Protein AF-A0A497XD64-F1 (afdb_monomer_lite)

Sequence (142 aa):
MERKAGMLIHRQGELSPEAKAAFAEMDRERAEAQRQLPAIRAAGLEALKHLLPIAQGSSGQCRHVAAFLLGLYNGNRFKFDLTEFRCLDRKIFNDCMAVLAMDYQPEQEVQGYFEDGGRVWEQLAKDWNITDYSRPPSNGKK

Foldseek 3Di:
DDDPPPPDPDPDPDDDPVRVVVVVVVVVVVVVCVVCLVVLQVLLLVLLVVLLVLCVDDDPQVLLSLLLLLCQQPVQFRPHDPVSLVVDDPVNSVSSVSNVSDSVPDPDRSLVSDDVSVVSSVVSCVVSVGGGNVDDPPPDDD

pLDDT: mean 89.5, std 17.23, range [35.12, 98.88]

Secondary structure (DSSP, 8-state):
-----------S----HHHHHHHHHHHHHHHHHHHHHHHHHHHHHHHHHHHHHHHTSSSHHHHHHHHHHHHHHHTTTS---GGGGGGS-HHHHHHHHHHHHHHTS-SS-GGGGSTTHHHHHHHHHHHTT---TTSPPP----

InterPro domains:
  IPR056090 Domain of unknown function DUF7673 [PF24720] (46-129)

Structure (mmCIF, N/CA/C/O backbone):
data_AF-A0A497XD64-F1
#
_entry.id   AF-A0A497XD64-F1
#
loop_
_atom_site.group_PDB
_atom_site.id
_atom_site.type_symbol
_atom_site.label_atom_id
_atom_site.label_alt_id
_atom_site.label_comp_id
_atom_site.label_asym_id
_atom_site.label_entity_id
_atom_site.label_seq_id
_atom_site.pdbx_PDB_ins_code
_atom_site.Cartn_x
_atom_site.Cartn_y
_atom_site.Cartn_z
_atom_site.occupancy
_atom_site.B_iso_or_equiv
_atom_site.auth_seq_id
_atom_site.auth_comp_id
_atom_site.auth_asym_id
_atom_site.auth_atom_id
_atom_site.pdbx_PDB_model_num
ATOM 1 N N . MET A 1 1 ? 33.288 35.732 -42.431 1.00 37.22 1 MET A N 1
ATOM 2 C CA . MET A 1 1 ? 32.071 36.173 -41.719 1.00 37.22 1 MET A CA 1
ATOM 3 C C . MET A 1 1 ? 31.047 35.060 -41.876 1.00 37.22 1 MET A C 1
ATOM 5 O O . MET A 1 1 ? 30.583 34.815 -42.982 1.00 37.22 1 MET A O 1
ATOM 9 N N . GLU A 1 2 ? 30.858 34.277 -40.818 1.00 39.28 2 GLU A N 1
ATOM 10 C CA . GLU A 1 2 ? 30.079 33.039 -40.813 1.00 39.28 2 GLU A CA 1
ATOM 11 C C . GLU A 1 2 ? 28.578 33.297 -40.953 1.00 39.28 2 GLU A C 1
ATOM 13 O O . GLU A 1 2 ? 27.995 34.080 -40.207 1.00 39.28 2 GLU A O 1
ATOM 18 N N . ARG A 1 3 ? 27.938 32.560 -41.862 1.00 41.22 3 ARG A N 1
ATOM 19 C CA . ARG A 1 3 ? 26.526 32.183 -41.756 1.00 41.22 3 ARG A CA 1
ATOM 20 C C . ARG A 1 3 ? 26.386 30.739 -42.232 1.00 41.22 3 ARG A C 1
ATOM 22 O O . ARG A 1 3 ? 26.194 30.495 -43.416 1.00 41.22 3 ARG A O 1
ATOM 29 N N . LYS A 1 4 ? 26.481 29.776 -41.311 1.00 39.47 4 LYS A N 1
ATOM 30 C CA . LYS A 1 4 ? 25.923 28.428 -41.503 1.00 39.47 4 LYS A CA 1
ATOM 31 C C . LYS A 1 4 ? 24.619 28.324 -40.714 1.00 39.47 4 LYS A C 1
ATOM 33 O O . LYS A 1 4 ? 24.545 27.695 -39.669 1.00 39.47 4 LYS A O 1
ATOM 38 N N . ALA A 1 5 ? 23.587 28.972 -41.248 1.00 46.41 5 ALA A N 1
ATOM 39 C CA . ALA A 1 5 ? 22.211 28.559 -41.022 1.00 46.41 5 ALA A CA 1
ATOM 40 C C . ALA A 1 5 ? 21.942 27.430 -42.020 1.00 46.41 5 ALA A C 1
ATOM 42 O O . ALA A 1 5 ? 21.831 27.654 -43.221 1.00 46.41 5 ALA A O 1
ATOM 43 N N . GLY A 1 6 ? 21.957 26.202 -41.525 1.00 35.12 6 GLY A N 1
ATOM 44 C CA . GLY A 1 6 ? 21.812 25.013 -42.347 1.00 35.12 6 GLY A CA 1
ATOM 45 C C . GLY A 1 6 ? 21.641 23.806 -41.454 1.00 35.12 6 GLY A C 1
ATOM 46 O O . GLY A 1 6 ? 22.448 22.886 -41.503 1.00 35.12 6 GLY A O 1
ATOM 47 N N . MET A 1 7 ? 20.615 23.852 -40.600 1.00 39.38 7 MET A N 1
ATOM 48 C CA . MET A 1 7 ? 20.026 22.659 -40.006 1.00 39.38 7 MET A CA 1
ATOM 49 C C . MET A 1 7 ? 19.499 21.841 -41.186 1.00 39.38 7 MET A C 1
ATOM 51 O O . MET A 1 7 ? 18.396 22.067 -41.682 1.00 39.38 7 MET A O 1
ATOM 55 N N . LEU A 1 8 ? 20.383 21.008 -41.744 1.00 43.53 8 LEU A N 1
ATOM 56 C CA . LEU A 1 8 ? 20.062 20.105 -42.830 1.00 43.53 8 LEU A CA 1
ATOM 57 C C . LEU A 1 8 ? 18.986 19.168 -42.299 1.00 43.53 8 LEU A C 1
ATOM 59 O O . LEU A 1 8 ? 19.235 18.285 -41.483 1.00 43.53 8 LEU A O 1
ATOM 63 N N . ILE A 1 9 ? 17.778 19.409 -42.784 1.00 44.78 9 ILE A N 1
ATOM 64 C CA . ILE A 1 9 ? 16.702 18.440 -42.857 1.00 44.78 9 ILE A CA 1
ATOM 65 C C . ILE A 1 9 ? 17.301 17.187 -43.510 1.00 44.78 9 ILE A C 1
ATOM 67 O O . ILE A 1 9 ? 17.528 17.157 -44.722 1.00 44.78 9 ILE A O 1
ATOM 71 N N . HIS A 1 10 ? 17.600 16.159 -42.714 1.00 48.50 10 HIS A N 1
ATOM 72 C CA . HIS A 1 10 ? 17.900 14.841 -43.255 1.00 48.50 10 HIS A CA 1
ATOM 73 C C . HIS A 1 10 ? 16.598 14.246 -43.795 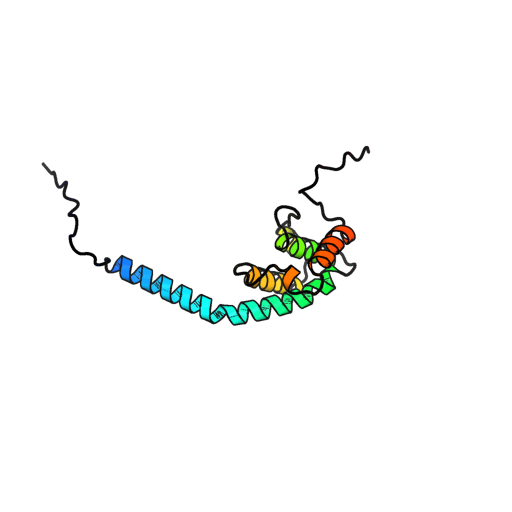1.00 48.50 10 HIS A C 1
ATOM 75 O O . HIS A 1 10 ? 15.698 13.863 -43.052 1.00 48.50 10 HIS A O 1
ATOM 81 N N . ARG A 1 11 ? 16.492 14.183 -45.123 1.00 55.50 11 ARG A N 1
ATOM 82 C CA . ARG A 1 11 ? 15.502 13.362 -45.818 1.00 55.50 11 ARG A CA 1
ATOM 83 C C . ARG A 1 11 ? 15.959 11.902 -45.731 1.00 55.50 11 ARG A C 1
ATOM 85 O O . ARG A 1 11 ? 16.816 11.516 -46.515 1.00 55.50 11 ARG A O 1
ATOM 92 N N . GLN A 1 12 ? 15.381 11.134 -44.811 1.00 45.06 12 GLN A N 1
ATOM 93 C CA . GLN A 1 12 ? 15.011 9.708 -44.912 1.00 45.06 12 GLN A CA 1
ATOM 94 C C . GLN A 1 12 ? 14.482 9.282 -43.535 1.00 45.06 12 GLN A C 1
ATOM 96 O O . GLN A 1 12 ? 15.054 9.666 -42.524 1.00 45.06 12 GLN A O 1
ATOM 101 N N . GLY A 1 13 ? 13.357 8.567 -43.482 1.00 60.97 13 GLY A N 1
ATOM 102 C CA . GLY A 1 13 ? 12.615 8.227 -42.258 1.00 60.97 13 GLY A CA 1
ATOM 103 C C . GLY A 1 13 ? 13.306 7.231 -41.319 1.00 60.97 13 GLY A C 1
ATOM 104 O O . GLY A 1 13 ? 12.640 6.359 -40.770 1.00 60.97 13 GLY A O 1
ATOM 105 N N . GLU A 1 14 ? 14.622 7.334 -41.143 1.00 71.31 14 GLU A N 1
ATOM 106 C CA . GLU A 1 14 ? 15.417 6.463 -40.289 1.00 71.31 14 GLU A CA 1
ATOM 107 C C . GLU A 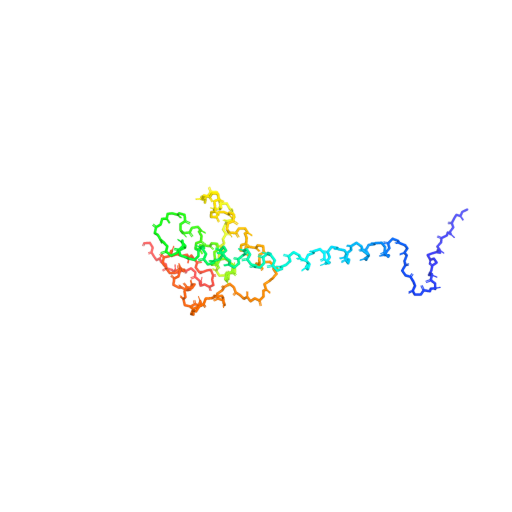1 14 ? 15.906 7.199 -39.040 1.00 71.31 14 GLU A C 1
ATOM 109 O O . GLU A 1 14 ? 16.501 8.273 -39.099 1.00 71.31 14 GLU A O 1
ATOM 114 N N . LEU A 1 15 ? 15.657 6.581 -37.888 1.00 80.69 15 LEU A N 1
ATOM 115 C CA . LEU A 1 15 ? 16.114 7.048 -36.583 1.00 80.69 15 LEU A CA 1
ATOM 116 C C . LEU A 1 15 ? 17.652 7.106 -36.516 1.00 80.69 15 LEU A C 1
ATOM 118 O O . LEU A 1 15 ? 18.335 6.220 -37.044 1.00 80.69 15 LEU A O 1
ATOM 122 N N . SER A 1 16 ? 18.194 8.110 -35.816 1.00 91.50 16 SER A N 1
ATOM 123 C CA . SER A 1 16 ? 19.633 8.195 -35.531 1.00 91.50 16 SER A CA 1
ATOM 124 C C . SER A 1 16 ? 20.110 6.978 -34.716 1.00 91.50 16 SER A C 1
ATOM 126 O O . SER A 1 16 ? 19.299 6.338 -34.040 1.00 91.50 16 SER A O 1
ATOM 128 N N . PRO A 1 17 ? 21.413 6.638 -34.732 1.00 92.06 17 PRO A N 1
ATOM 129 C CA . PRO A 1 17 ? 21.950 5.559 -33.898 1.00 92.06 17 PRO A CA 1
ATOM 130 C C . PRO A 1 17 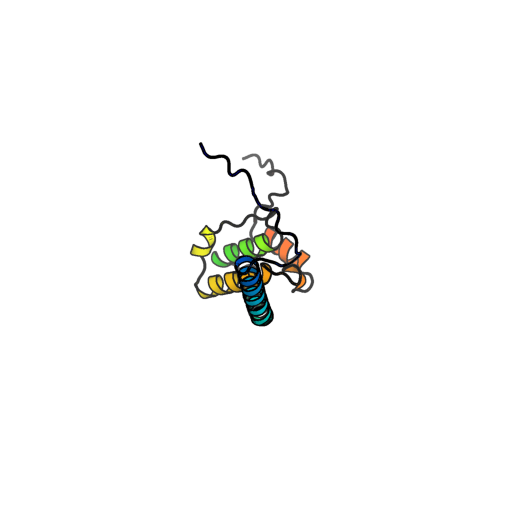? 21.646 5.737 -32.403 1.00 92.06 17 PRO A C 1
ATOM 132 O O . PRO A 1 17 ? 21.304 4.769 -31.731 1.00 92.06 17 PRO A O 1
ATOM 135 N N . GLU A 1 18 ? 21.701 6.974 -31.904 1.00 93.62 18 GLU A N 1
ATOM 136 C CA . GLU A 1 18 ? 21.361 7.328 -30.519 1.00 93.62 18 GLU A CA 1
ATOM 137 C C . GLU A 1 18 ? 19.884 7.062 -30.217 1.00 93.62 18 GLU A C 1
ATOM 139 O O . GLU A 1 18 ? 19.563 6.414 -29.224 1.00 93.62 18 GLU A O 1
ATOM 144 N N . ALA A 1 19 ? 18.981 7.485 -31.109 1.00 91.19 19 ALA A N 1
ATOM 145 C CA . ALA A 1 19 ? 17.555 7.220 -30.959 1.00 91.19 19 ALA A CA 1
ATOM 146 C C . ALA A 1 19 ? 17.259 5.711 -31.006 1.00 91.19 19 ALA A C 1
ATOM 148 O O . ALA A 1 19 ? 16.511 5.207 -30.174 1.00 91.19 19 ALA A O 1
ATOM 149 N N . LYS A 1 20 ? 17.892 4.964 -31.924 1.00 91.56 20 LYS A N 1
ATOM 150 C CA . LYS A 1 20 ? 17.786 3.495 -31.996 1.00 91.56 20 LYS A CA 1
ATOM 151 C C . LYS A 1 20 ? 18.266 2.826 -30.701 1.00 91.56 20 LYS A C 1
ATOM 153 O O . LYS A 1 20 ? 17.611 1.904 -30.222 1.00 91.56 20 LYS A O 1
ATOM 158 N N . ALA A 1 21 ? 19.377 3.291 -30.128 1.00 95.38 21 ALA A N 1
ATOM 159 C CA . ALA A 1 21 ? 19.909 2.770 -28.871 1.00 95.38 21 ALA A CA 1
ATOM 160 C C . ALA A 1 21 ? 18.976 3.057 -27.684 1.00 95.38 21 ALA A C 1
ATOM 162 O O . ALA A 1 21 ? 18.714 2.145 -26.901 1.00 95.38 21 ALA A O 1
ATOM 163 N N . ALA A 1 22 ? 18.427 4.273 -27.598 1.00 94.75 22 ALA A N 1
ATOM 164 C CA . ALA A 1 22 ? 17.468 4.651 -26.563 1.00 94.75 22 ALA A CA 1
ATOM 165 C C . ALA A 1 22 ? 16.189 3.800 -26.631 1.00 94.75 22 ALA A C 1
ATOM 167 O O . ALA A 1 22 ? 15.750 3.270 -25.613 1.00 94.75 22 ALA A O 1
ATOM 168 N N . PHE A 1 23 ? 15.624 3.583 -27.826 1.00 93.81 23 PHE A N 1
ATOM 169 C CA . PHE A 1 23 ? 14.468 2.692 -27.979 1.00 93.81 23 PHE A CA 1
ATOM 170 C C . PHE A 1 23 ? 14.793 1.249 -27.588 1.00 93.81 23 PHE A C 1
ATOM 172 O O . PHE A 1 23 ? 14.022 0.631 -26.860 1.00 93.81 23 PHE A O 1
ATOM 179 N N . ALA A 1 24 ? 15.957 0.732 -27.991 1.00 95.69 24 ALA A N 1
ATOM 180 C CA . ALA A 1 24 ? 16.384 -0.607 -27.596 1.00 95.69 24 ALA A CA 1
ATOM 181 C C . ALA A 1 24 ? 16.571 -0.742 -26.073 1.00 95.69 24 ALA A C 1
ATOM 183 O O . ALA A 1 24 ? 16.318 -1.807 -25.515 1.00 95.69 24 ALA A O 1
ATOM 184 N N . GLU A 1 25 ? 17.015 0.312 -25.384 1.00 96.19 25 GLU A N 1
ATOM 185 C CA . GLU A 1 25 ? 17.101 0.343 -23.923 1.00 96.19 25 GLU A CA 1
ATOM 186 C C . GLU A 1 25 ? 15.720 0.347 -23.264 1.00 96.19 25 GLU A C 1
ATOM 188 O O . GLU A 1 25 ? 15.470 -0.495 -22.404 1.00 96.19 25 GLU A O 1
ATOM 193 N N . MET A 1 26 ? 14.802 1.194 -23.736 1.00 94.31 26 MET A N 1
ATOM 194 C CA . MET A 1 26 ? 13.413 1.210 -23.268 1.00 94.31 26 MET A CA 1
ATOM 195 C C . MET A 1 26 ? 12.718 -0.141 -23.478 1.00 94.31 26 MET A C 1
ATOM 197 O O . MET A 1 26 ? 11.978 -0.600 -22.612 1.00 94.31 26 MET A O 1
ATOM 201 N N . ASP A 1 27 ? 12.953 -0.804 -24.611 1.00 96.19 27 ASP A N 1
ATOM 202 C CA . ASP A 1 27 ? 12.382 -2.123 -24.891 1.00 96.19 27 ASP A CA 1
ATOM 203 C C . ASP A 1 27 ? 12.959 -3.199 -23.963 1.00 96.19 27 ASP A C 1
ATOM 205 O O . ASP A 1 27 ? 12.222 -4.071 -23.497 1.00 96.19 27 ASP A O 1
ATOM 209 N N . ARG A 1 28 ? 14.257 -3.120 -23.631 1.00 96.31 28 ARG A N 1
ATOM 210 C CA . ARG A 1 28 ? 14.877 -3.995 -22.623 1.00 96.31 28 ARG A CA 1
ATOM 211 C C . ARG A 1 28 ? 14.287 -3.765 -21.237 1.00 96.31 28 ARG A C 1
ATOM 213 O O . ARG A 1 28 ? 13.956 -4.740 -20.570 1.00 96.31 28 ARG A O 1
ATOM 220 N N . GLU A 1 29 ? 14.131 -2.511 -20.824 1.00 95.38 29 GLU A N 1
ATOM 221 C CA . GLU A 1 29 ? 13.537 -2.150 -19.534 1.00 95.38 29 GLU A CA 1
ATOM 222 C C . GLU A 1 29 ? 12.086 -2.639 -19.433 1.00 95.38 29 GLU A C 1
ATOM 224 O O . GLU A 1 29 ? 11.710 -3.285 -18.458 1.00 95.38 29 GLU A O 1
ATOM 229 N N . ARG A 1 30 ? 11.282 -2.433 -20.482 1.00 93.50 30 ARG A N 1
ATOM 230 C CA . ARG A 1 30 ? 9.906 -2.950 -20.556 1.00 93.50 30 ARG A CA 1
ATOM 231 C C . ARG A 1 30 ? 9.860 -4.472 -20.502 1.00 93.50 30 ARG A C 1
ATOM 233 O O . ARG A 1 30 ? 9.019 -5.025 -19.799 1.00 93.50 30 ARG A O 1
ATOM 240 N N . ALA A 1 31 ? 10.748 -5.155 -21.223 1.00 96.31 31 ALA A N 1
ATOM 241 C CA . ALA A 1 31 ? 10.823 -6.613 -21.196 1.00 96.31 31 ALA A CA 1
ATOM 242 C C . ALA A 1 31 ? 11.214 -7.134 -19.804 1.00 96.31 31 ALA A C 1
ATOM 244 O O . ALA A 1 31 ? 10.639 -8.114 -19.336 1.00 96.31 31 ALA A O 1
ATOM 245 N N . GLU A 1 32 ? 12.153 -6.474 -19.124 1.00 95.38 32 GLU A N 1
ATOM 246 C CA . GLU A 1 32 ? 12.535 -6.765 -17.738 1.00 95.38 32 GLU A CA 1
ATOM 247 C C . GLU A 1 32 ? 11.347 -6.581 -16.784 1.00 95.38 32 GLU A C 1
ATOM 249 O O . GLU A 1 32 ? 10.989 -7.513 -16.062 1.00 95.38 32 GLU A O 1
ATOM 254 N N . ALA A 1 33 ? 10.679 -5.426 -16.842 1.00 92.88 33 ALA A N 1
ATOM 255 C CA . ALA A 1 33 ? 9.509 -5.129 -16.022 1.00 92.88 33 ALA A CA 1
ATOM 256 C C . ALA A 1 33 ? 8.390 -6.160 -16.244 1.00 92.88 33 ALA A C 1
ATOM 258 O O . ALA A 1 33 ? 7.836 -6.701 -15.287 1.00 92.88 33 ALA A O 1
ATOM 259 N N . GLN A 1 34 ? 8.119 -6.518 -17.503 1.00 94.38 34 GLN A N 1
ATOM 260 C CA . GLN A 1 34 ? 7.113 -7.521 -17.849 1.00 94.38 34 GLN A CA 1
ATOM 261 C C . GLN A 1 34 ? 7.474 -8.920 -17.329 1.00 94.38 34 GLN A C 1
ATOM 263 O O . GLN A 1 34 ? 6.581 -9.669 -16.929 1.00 94.38 34 GLN A O 1
ATOM 268 N N . ARG A 1 35 ? 8.766 -9.282 -17.307 1.00 96.62 35 ARG A N 1
ATOM 269 C CA . ARG A 1 35 ? 9.241 -10.550 -16.724 1.00 96.62 35 ARG A CA 1
ATOM 270 C C . ARG A 1 35 ? 9.039 -10.601 -15.211 1.00 96.62 35 ARG A C 1
ATOM 272 O O . ARG A 1 35 ? 8.727 -11.665 -14.684 1.00 96.62 35 ARG A O 1
ATOM 279 N N . GLN A 1 36 ? 9.221 -9.477 -14.521 1.00 96.06 36 GLN A N 1
ATOM 280 C CA . GLN A 1 36 ? 9.114 -9.396 -13.061 1.00 96.06 36 GLN A CA 1
ATOM 281 C C . GLN A 1 36 ? 7.662 -9.261 -12.574 1.00 96.06 36 GLN A C 1
ATOM 283 O O . GLN A 1 36 ? 7.347 -9.673 -11.455 1.00 96.06 36 GLN A O 1
ATOM 288 N N . LEU A 1 37 ? 6.765 -8.736 -13.415 1.00 95.44 37 LEU A N 1
ATOM 289 C CA . LEU A 1 37 ? 5.387 -8.403 -13.050 1.00 95.44 37 LEU A CA 1
ATOM 290 C C . LEU A 1 37 ? 4.598 -9.548 -12.380 1.00 95.44 37 LEU A C 1
ATOM 292 O O . LEU A 1 37 ? 3.982 -9.287 -11.345 1.00 95.44 37 LEU A O 1
ATOM 296 N N . PRO A 1 38 ? 4.620 -10.810 -12.863 1.00 97.00 38 PRO A N 1
ATOM 297 C CA . PRO A 1 38 ? 3.892 -11.893 -12.197 1.00 97.00 38 PRO A CA 1
ATOM 298 C C . PRO A 1 38 ? 4.359 -12.138 -10.757 1.00 97.00 38 PRO A C 1
ATOM 300 O O . PRO A 1 38 ? 3.539 -12.379 -9.874 1.00 97.00 38 PRO A O 1
ATOM 303 N N . ALA A 1 39 ? 5.668 -12.038 -10.503 1.00 97.62 39 ALA A N 1
ATOM 304 C CA . ALA A 1 39 ? 6.234 -12.218 -9.169 1.00 97.62 39 ALA A CA 1
ATOM 305 C C . ALA A 1 39 ? 5.872 -11.051 -8.239 1.00 97.62 39 ALA A C 1
ATOM 307 O O . ALA A 1 39 ? 5.507 -11.282 -7.088 1.00 97.62 39 ALA A O 1
ATOM 308 N N . ILE A 1 40 ? 5.911 -9.814 -8.750 1.00 97.94 40 ILE A N 1
ATOM 309 C CA . ILE A 1 40 ? 5.489 -8.614 -8.011 1.00 97.94 40 ILE A CA 1
ATOM 310 C C . ILE A 1 40 ? 4.014 -8.729 -7.607 1.00 97.94 40 ILE A C 1
ATOM 312 O O . ILE A 1 40 ? 3.680 -8.512 -6.444 1.00 97.94 40 ILE A O 1
ATOM 316 N N . ARG A 1 41 ? 3.141 -9.139 -8.536 1.00 97.50 41 ARG A N 1
ATOM 317 C CA . ARG A 1 41 ? 1.709 -9.334 -8.265 1.00 97.50 41 ARG A CA 1
ATOM 318 C C . ARG A 1 41 ? 1.455 -10.423 -7.233 1.00 97.50 41 ARG A C 1
ATOM 320 O O . ARG A 1 41 ? 0.705 -10.200 -6.290 1.00 97.50 41 ARG A O 1
ATOM 327 N N . ALA A 1 42 ? 2.100 -11.581 -7.377 1.00 97.94 42 ALA A N 1
ATOM 328 C CA . ALA A 1 42 ? 1.948 -12.672 -6.420 1.00 97.94 42 ALA A CA 1
ATOM 329 C C . ALA A 1 42 ? 2.398 -12.253 -5.011 1.00 97.94 42 ALA A C 1
ATOM 331 O O . ALA A 1 42 ? 1.670 -12.466 -4.044 1.00 97.94 42 ALA A O 1
ATOM 332 N N . ALA A 1 43 ? 3.559 -11.600 -4.895 1.00 98.50 43 ALA A N 1
ATOM 333 C CA . ALA A 1 43 ? 4.070 -11.119 -3.615 1.00 98.50 43 ALA A CA 1
ATOM 334 C C . ALA A 1 43 ? 3.161 -10.049 -2.990 1.00 98.50 43 ALA A C 1
ATOM 336 O O . ALA A 1 43 ? 2.876 -10.110 -1.795 1.00 98.50 43 ALA A O 1
ATOM 337 N N . GLY A 1 44 ? 2.678 -9.095 -3.789 1.00 98.50 44 GLY A N 1
ATOM 338 C CA . GLY A 1 44 ? 1.775 -8.049 -3.319 1.00 98.50 44 GLY A CA 1
ATOM 339 C C . GLY A 1 44 ? 0.418 -8.58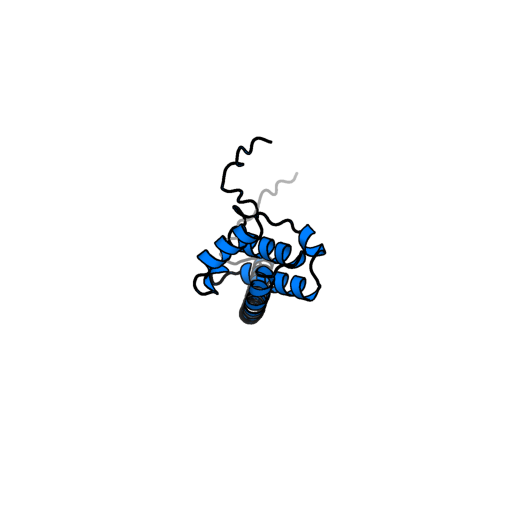7 -2.878 1.00 98.50 44 GLY A C 1
ATOM 340 O O . GLY A 1 44 ? -0.083 -8.162 -1.843 1.00 98.50 44 GLY A O 1
ATOM 341 N N . LEU A 1 45 ? -0.157 -9.561 -3.587 1.00 98.50 45 LEU A N 1
ATOM 342 C CA . LEU A 1 45 ? -1.433 -10.164 -3.201 1.00 98.50 45 LEU A CA 1
ATOM 343 C C . LEU A 1 45 ? -1.313 -10.938 -1.884 1.00 98.50 45 LEU A C 1
ATOM 345 O O . LEU A 1 45 ? -2.166 -10.805 -1.007 1.00 98.50 45 LEU A O 1
ATOM 349 N N . GLU A 1 46 ? -0.250 -11.724 -1.718 1.00 98.69 46 GLU A N 1
ATOM 350 C CA . GLU A 1 46 ? -0.008 -12.442 -0.464 1.00 98.69 46 GLU A CA 1
ATOM 351 C C . GLU A 1 46 ? 0.236 -11.472 0.702 1.00 98.69 46 GLU A C 1
ATOM 353 O O . GLU A 1 46 ? -0.332 -11.645 1.783 1.00 98.69 46 GLU A O 1
ATOM 358 N N . ALA A 1 47 ? 0.988 -10.392 0.473 1.00 98.88 47 ALA A N 1
ATOM 359 C CA . ALA A 1 47 ? 1.168 -9.330 1.458 1.00 98.88 47 ALA A CA 1
ATOM 360 C C . ALA A 1 47 ? -0.154 -8.622 1.798 1.00 98.88 47 ALA A C 1
ATOM 362 O O . ALA A 1 47 ? -0.451 -8.403 2.970 1.00 98.88 47 ALA A O 1
ATOM 363 N N . LEU A 1 48 ? -0.991 -8.320 0.804 1.00 98.75 48 LEU A N 1
ATOM 364 C CA . LEU A 1 48 ? -2.286 -7.667 0.994 1.00 98.75 48 LEU A CA 1
ATOM 365 C C . LEU A 1 48 ? -3.232 -8.534 1.840 1.00 98.75 48 LEU A C 1
ATOM 367 O O . LEU A 1 48 ? -3.843 -8.037 2.789 1.00 98.75 48 LEU A O 1
ATOM 371 N N . LYS A 1 49 ? -3.297 -9.842 1.559 1.00 98.56 49 LYS A N 1
ATOM 372 C CA . LYS A 1 49 ? -4.051 -10.814 2.371 1.00 98.56 49 LYS A CA 1
ATOM 373 C C . LYS A 1 49 ? -3.534 -10.906 3.804 1.00 98.56 49 LYS A C 1
ATOM 375 O O . LYS A 1 49 ? -4.326 -11.136 4.712 1.00 98.56 49 LYS A O 1
ATOM 380 N N . HIS A 1 50 ? -2.231 -10.729 4.015 1.00 98.62 50 HIS A N 1
ATOM 381 C CA . HIS A 1 50 ? -1.638 -10.720 5.350 1.00 98.62 50 HIS A CA 1
ATOM 382 C C . HIS A 1 50 ? -1.907 -9.408 6.110 1.00 98.62 50 HIS A C 1
ATOM 384 O O . HIS A 1 50 ? -2.181 -9.437 7.309 1.00 98.62 50 HIS A O 1
ATOM 390 N N . LEU A 1 51 ? -1.873 -8.259 5.428 1.00 98.75 51 LEU A N 1
ATOM 391 C CA . LEU A 1 51 ? -2.077 -6.946 6.045 1.00 98.75 51 LEU A CA 1
ATOM 392 C C . LEU A 1 51 ? -3.524 -6.688 6.461 1.00 98.75 51 LEU A C 1
ATOM 394 O O . LEU A 1 51 ? -3.737 -6.021 7.472 1.00 98.75 51 LEU A O 1
ATOM 398 N N . LEU A 1 52 ? -4.517 -7.188 5.720 1.00 98.50 52 LEU A N 1
ATOM 399 C CA . LEU A 1 52 ? -5.919 -6.894 6.029 1.00 98.50 52 LEU A CA 1
ATOM 400 C C . LEU A 1 52 ? -6.339 -7.372 7.442 1.00 98.50 52 LEU A C 1
ATOM 402 O O . LEU A 1 52 ? -6.854 -6.546 8.199 1.00 98.50 52 LEU A O 1
ATOM 406 N N . PRO A 1 53 ? -6.061 -8.620 7.872 1.00 98.31 53 PRO A N 1
ATOM 407 C CA . PRO A 1 53 ? -6.316 -9.046 9.249 1.00 98.31 53 PRO A CA 1
ATOM 408 C C . PRO A 1 53 ? -5.567 -8.214 10.298 1.00 98.31 53 PRO A C 1
ATOM 410 O O . PRO A 1 53 ? -6.092 -7.965 11.380 1.00 98.31 53 PRO A O 1
ATOM 413 N N . ILE A 1 54 ? -4.351 -7.746 9.987 1.00 98.50 54 ILE A N 1
ATOM 414 C CA . ILE A 1 54 ? -3.591 -6.864 10.883 1.00 98.50 54 ILE A CA 1
ATOM 415 C C . ILE A 1 54 ? -4.298 -5.517 11.013 1.00 98.50 54 ILE A C 1
ATOM 417 O O . ILE A 1 54 ? -4.448 -5.017 12.123 1.00 98.50 54 ILE A O 1
ATOM 421 N N . ALA A 1 55 ? -4.763 -4.937 9.907 1.00 98.44 55 ALA A N 1
ATOM 422 C CA . ALA A 1 55 ? -5.504 -3.681 9.910 1.00 98.44 55 ALA A CA 1
ATOM 423 C C . ALA A 1 55 ? -6.793 -3.771 10.746 1.00 98.44 55 ALA A C 1
ATOM 425 O O . ALA A 1 55 ? -7.178 -2.795 11.381 1.00 98.44 55 ALA A O 1
ATOM 426 N N . GLN A 1 56 ? -7.421 -4.947 10.791 1.00 98.19 56 GLN A N 1
ATOM 427 C CA . GLN A 1 56 ? -8.620 -5.239 11.587 1.00 98.19 56 GLN A CA 1
ATOM 428 C C . GLN A 1 56 ? -8.331 -5.566 13.065 1.00 98.19 56 GLN A C 1
ATOM 430 O O . GLN A 1 56 ? -9.257 -5.819 13.833 1.00 98.19 56 GLN A O 1
ATOM 435 N N . GLY A 1 57 ? -7.059 -5.591 13.474 1.00 97.31 57 GLY A N 1
ATOM 436 C CA . GLY A 1 57 ? -6.661 -5.805 14.864 1.00 97.31 57 GLY A CA 1
ATOM 437 C C . GLY A 1 57 ? -6.912 -4.586 15.759 1.00 97.31 57 GLY A C 1
ATOM 438 O O . GLY A 1 57 ? -7.650 -3.670 15.417 1.00 97.31 57 GLY A O 1
ATOM 439 N N . SER A 1 58 ? -6.269 -4.551 16.929 1.00 94.50 58 SER A N 1
ATOM 440 C CA . SER A 1 58 ? -6.554 -3.547 17.971 1.00 94.50 58 SER A CA 1
ATOM 441 C C . SER A 1 58 ? -5.320 -2.829 18.531 1.00 94.50 58 SER A C 1
ATOM 443 O O . SER A 1 58 ? -5.405 -2.162 19.561 1.00 94.50 58 SER A O 1
ATOM 445 N N . SER A 1 59 ? -4.152 -2.976 17.901 1.00 93.62 59 SER A N 1
ATOM 446 C CA . SER A 1 59 ? -2.901 -2.354 18.366 1.00 93.62 59 SER A CA 1
ATOM 447 C C . SER A 1 59 ? -2.596 -1.036 17.643 1.00 93.62 59 SER A C 1
ATOM 449 O O . SER A 1 59 ? -3.152 -0.759 16.583 1.00 93.62 59 SER A O 1
ATOM 451 N N . GLY A 1 60 ? -1.665 -0.230 18.168 1.00 87.56 60 GLY A N 1
ATOM 452 C CA . GLY A 1 60 ? -1.257 1.027 17.522 1.00 87.56 60 GLY A CA 1
ATOM 453 C C . GLY A 1 60 ? -0.750 0.837 16.084 1.00 87.56 60 GLY A C 1
ATOM 454 O O . GLY A 1 60 ? -1.134 1.586 15.190 1.00 87.56 60 GLY A O 1
ATOM 455 N N . GLN A 1 61 ? 0.020 -0.225 15.827 1.00 93.94 61 GLN A N 1
ATOM 456 C CA . GLN A 1 61 ? 0.483 -0.573 14.476 1.00 93.94 61 GLN A CA 1
ATOM 457 C C . GLN A 1 61 ? -0.660 -0.949 13.521 1.00 93.94 61 GLN A C 1
ATOM 459 O O . GLN A 1 61 ? -0.581 -0.625 12.337 1.00 93.94 61 GLN A O 1
ATOM 464 N N . CYS A 1 62 ? -1.750 -1.550 14.018 1.00 97.94 62 CYS A N 1
ATOM 465 C CA . CYS A 1 62 ? -2.924 -1.884 13.205 1.00 97.94 62 CYS A CA 1
ATOM 466 C C . CYS A 1 62 ? -3.537 -0.627 12.567 1.00 97.94 62 CYS A C 1
ATOM 468 O O . CYS A 1 62 ? -3.871 -0.647 11.383 1.00 97.94 62 CYS A O 1
ATOM 470 N N . ARG A 1 63 ? -3.583 0.494 13.305 1.00 97.69 63 ARG A N 1
ATOM 471 C CA . ARG A 1 63 ? -4.052 1.786 12.780 1.00 97.69 63 ARG A CA 1
ATOM 472 C C . ARG A 1 63 ? -3.221 2.271 11.596 1.00 97.69 63 ARG A C 1
ATOM 474 O O . ARG A 1 63 ? -3.775 2.771 10.621 1.00 97.69 63 ARG A O 1
ATOM 481 N N . HIS A 1 64 ? -1.898 2.158 11.687 1.00 98.19 64 HIS A N 1
ATOM 482 C CA . HIS A 1 64 ? -0.994 2.619 10.632 1.00 98.19 64 HIS A CA 1
ATOM 483 C C . HIS A 1 64 ? -1.134 1.760 9.368 1.00 98.19 64 HIS A C 1
ATOM 485 O O . HIS A 1 64 ? -1.178 2.300 8.264 1.00 98.19 64 HIS A O 1
ATOM 491 N N . VAL A 1 65 ? -1.304 0.441 9.522 1.00 98.62 65 VAL A N 1
ATOM 492 C CA . VAL A 1 65 ? -1.624 -0.456 8.398 1.00 98.62 65 VAL A CA 1
ATOM 493 C C . VAL A 1 65 ? -2.979 -0.104 7.784 1.00 98.62 65 VAL A C 1
ATOM 495 O O . VAL A 1 65 ? -3.090 0.007 6.566 1.00 98.62 65 VAL A O 1
ATOM 498 N N . ALA A 1 66 ? -3.998 0.135 8.610 1.00 98.44 66 ALA A N 1
ATOM 499 C CA . ALA A 1 66 ? -5.321 0.527 8.143 1.00 98.44 66 ALA A CA 1
ATOM 500 C C . ALA A 1 66 ? -5.295 1.830 7.333 1.00 98.44 66 ALA A C 1
ATOM 502 O O . ALA A 1 66 ? -5.851 1.891 6.238 1.00 98.44 66 ALA A O 1
ATOM 503 N N . ALA A 1 67 ? -4.601 2.855 7.835 1.00 98.31 67 ALA A N 1
ATOM 504 C CA . ALA A 1 67 ? -4.447 4.130 7.142 1.00 98.31 67 ALA A CA 1
ATOM 505 C C . ALA A 1 67 ? -3.714 3.974 5.798 1.00 98.31 67 ALA A C 1
ATOM 507 O O . ALA A 1 67 ? -4.108 4.604 4.817 1.00 98.31 67 ALA A O 1
ATOM 508 N N . PHE A 1 68 ? -2.696 3.110 5.729 1.00 98.69 68 PHE A N 1
ATOM 509 C CA . PHE A 1 68 ? -2.004 2.788 4.479 1.00 98.69 68 PHE A CA 1
ATOM 510 C C . PHE A 1 68 ? -2.947 2.134 3.456 1.00 98.69 68 PHE A C 1
ATOM 512 O O . PHE A 1 68 ? -3.069 2.630 2.337 1.00 98.69 68 PHE A O 1
ATOM 519 N N . LEU A 1 69 ? -3.673 1.076 3.844 1.00 98.69 69 LEU A N 1
ATOM 520 C CA . LEU A 1 69 ? -4.612 0.377 2.951 1.00 98.69 69 LEU A CA 1
ATOM 521 C C . LEU A 1 69 ? -5.760 1.282 2.475 1.00 98.69 69 LEU A C 1
ATOM 523 O O . LEU A 1 69 ? -6.202 1.174 1.330 1.00 98.69 69 LEU A O 1
ATOM 527 N N . LEU A 1 70 ? -6.235 2.190 3.332 1.00 98.56 70 LEU A N 1
ATOM 528 C CA . LEU A 1 70 ? -7.230 3.202 2.969 1.00 98.56 70 LEU A CA 1
ATOM 529 C C . LEU A 1 70 ? -6.671 4.245 1.994 1.00 98.56 70 LEU A C 1
ATOM 531 O O . LEU A 1 70 ? -7.398 4.702 1.112 1.00 98.5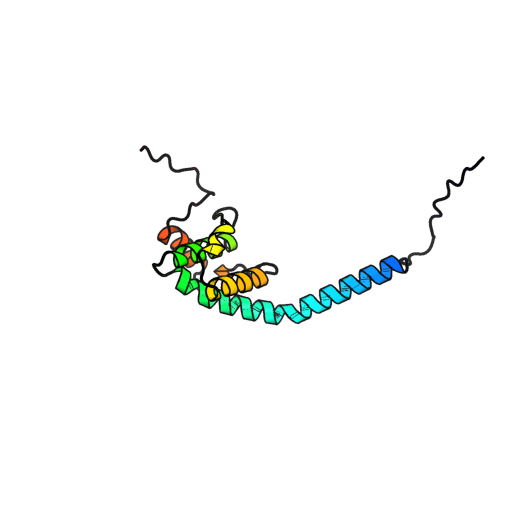6 70 LEU A O 1
ATOM 535 N N . GLY A 1 71 ? -5.390 4.596 2.127 1.00 98.19 71 GLY A N 1
ATOM 536 C CA . GLY A 1 71 ? -4.690 5.465 1.185 1.00 98.19 71 GLY A CA 1
ATOM 537 C C . GLY A 1 71 ? -4.598 4.870 -0.221 1.00 98.19 71 GLY A C 1
ATOM 538 O O . GLY A 1 71 ? -4.771 5.607 -1.189 1.00 98.19 71 GLY A O 1
ATOM 539 N N . LEU A 1 72 ? -4.402 3.551 -0.336 1.00 98.06 72 LEU A N 1
ATOM 540 C CA . LEU A 1 72 ? -4.464 2.850 -1.626 1.00 98.06 72 LEU A CA 1
ATOM 541 C C . LEU A 1 72 ? -5.894 2.817 -2.180 1.00 98.06 72 LEU A C 1
ATOM 543 O O . LEU A 1 72 ? -6.117 3.150 -3.335 1.00 98.06 72 LEU A O 1
ATOM 547 N N . TYR A 1 73 ? -6.879 2.506 -1.333 1.00 97.81 73 TYR A N 1
ATOM 548 C CA . TYR A 1 73 ? -8.292 2.477 -1.727 1.00 97.81 73 TYR A CA 1
ATOM 549 C C . TYR A 1 73 ? -8.806 3.817 -2.254 1.00 97.81 73 TYR A C 1
ATOM 551 O O . TYR A 1 73 ? -9.555 3.864 -3.227 1.00 97.81 73 TYR A O 1
ATOM 559 N N . ASN A 1 74 ? -8.453 4.920 -1.589 1.00 97.19 74 ASN A N 1
ATOM 560 C CA . ASN A 1 74 ? -8.802 6.255 -2.053 1.00 97.19 74 ASN A CA 1
ATOM 561 C C . ASN A 1 74 ? -7.923 7.328 -1.396 1.00 97.19 74 ASN A C 1
ATOM 563 O O . ASN A 1 74 ? -8.324 7.972 -0.424 1.00 97.19 74 ASN A O 1
ATOM 567 N N . GLY A 1 75 ? -6.757 7.596 -1.980 1.00 95.81 75 GLY A N 1
ATOM 568 C CA . GLY A 1 75 ? -5.804 8.581 -1.458 1.00 95.81 75 GLY A CA 1
ATOM 569 C C . GLY A 1 75 ? -6.295 10.034 -1.475 1.00 95.81 75 GLY A C 1
ATOM 570 O O . GLY A 1 75 ? -5.698 10.903 -0.838 1.00 95.81 75 GLY A O 1
ATOM 571 N N . ASN A 1 76 ? -7.384 10.350 -2.184 1.00 95.12 76 ASN A N 1
ATOM 572 C CA . ASN A 1 76 ? -8.019 11.669 -2.104 1.00 95.12 76 ASN A CA 1
ATOM 573 C C . ASN A 1 76 ? -8.882 11.811 -0.852 1.00 95.12 76 ASN A C 1
ATOM 575 O O . ASN A 1 76 ? -8.894 12.878 -0.239 1.00 95.12 76 ASN A O 1
ATOM 579 N N . ARG A 1 77 ? -9.550 10.727 -0.461 1.00 96.44 77 ARG A N 1
ATOM 580 C CA . ARG A 1 77 ? -10.446 10.661 0.688 1.00 96.44 77 ARG A CA 1
ATOM 581 C C . ARG A 1 77 ? -9.714 10.358 1.991 1.00 96.44 77 ARG A C 1
ATOM 583 O O . ARG A 1 77 ? -10.010 10.977 3.007 1.00 96.44 77 ARG A O 1
ATOM 590 N N . PHE A 1 78 ? -8.748 9.450 1.948 1.00 97.50 78 PHE A N 1
ATOM 591 C CA . PHE A 1 78 ? -7.973 8.997 3.093 1.00 97.50 78 PHE A CA 1
ATOM 592 C C . PHE A 1 78 ? -6.498 9.274 2.831 1.00 97.50 78 PHE A C 1
ATOM 594 O O . PHE A 1 78 ? -5.837 8.594 2.052 1.00 97.50 78 PHE A O 1
ATOM 601 N N . LYS A 1 79 ? -5.980 10.331 3.453 1.00 96.62 79 LYS A N 1
ATOM 602 C CA . LYS A 1 79 ? -4.570 10.698 3.327 1.00 96.62 79 LYS A CA 1
ATOM 603 C C . LYS A 1 79 ? -3.726 9.797 4.227 1.00 96.62 79 LYS A C 1
ATOM 605 O O . LYS A 1 79 ? -4.111 9.531 5.363 1.00 96.62 79 LYS A O 1
ATOM 610 N N . PHE A 1 80 ? -2.566 9.381 3.730 1.00 97.31 80 PHE A N 1
ATOM 611 C CA . PHE A 1 80 ? -1.577 8.630 4.495 1.00 97.31 80 PHE A CA 1
ATOM 612 C C . PHE A 1 80 ? -0.271 9.425 4.586 1.00 97.31 80 PHE A C 1
ATOM 614 O O . PHE A 1 80 ? 0.246 9.890 3.570 1.00 97.31 80 PHE A O 1
ATOM 621 N N . ASP A 1 81 ? 0.247 9.595 5.802 1.00 96.81 81 ASP A N 1
ATOM 622 C CA . ASP A 1 81 ? 1.541 10.232 6.049 1.00 96.81 81 ASP A CA 1
ATOM 623 C C . ASP A 1 81 ? 2.649 9.171 5.980 1.00 96.81 81 ASP A C 1
ATOM 625 O O . ASP A 1 81 ? 2.661 8.207 6.741 1.00 96.81 81 ASP A O 1
ATOM 629 N N . LEU A 1 82 ? 3.609 9.353 5.069 1.00 97.88 82 LEU A N 1
ATOM 630 C CA . LEU A 1 82 ? 4.711 8.409 4.860 1.00 97.88 82 LEU A CA 1
ATOM 631 C C . LEU A 1 82 ? 5.617 8.246 6.092 1.00 97.88 82 LEU A C 1
ATOM 633 O O . LEU A 1 82 ? 6.333 7.250 6.196 1.00 97.88 82 LEU A O 1
ATOM 637 N N . THR A 1 83 ? 5.617 9.195 7.031 1.00 98.00 83 THR A N 1
ATOM 638 C CA . THR A 1 83 ? 6.386 9.074 8.276 1.00 98.00 83 THR A CA 1
ATOM 639 C C . THR A 1 83 ? 5.809 8.028 9.231 1.00 98.00 83 THR A C 1
ATOM 641 O O . THR A 1 83 ? 6.566 7.462 10.023 1.00 98.00 83 THR A O 1
ATOM 644 N N . GLU A 1 84 ? 4.528 7.672 9.085 1.00 96.50 84 GLU A N 1
ATOM 645 C CA . GLU A 1 84 ? 3.840 6.645 9.881 1.00 96.50 84 GLU A CA 1
ATOM 646 C C . GLU A 1 84 ? 4.437 5.245 9.658 1.00 96.50 84 GLU A C 1
ATOM 648 O O . GLU A 1 84 ? 4.336 4.378 10.526 1.00 96.50 84 GLU A O 1
ATOM 653 N N . PHE A 1 85 ? 5.151 5.021 8.545 1.00 98.19 85 PHE A N 1
ATOM 654 C CA . PHE A 1 85 ? 5.902 3.781 8.319 1.00 98.19 85 PHE A CA 1
ATOM 655 C C . PHE A 1 85 ? 6.959 3.501 9.397 1.00 98.19 85 PHE A C 1
ATOM 657 O O . PHE A 1 85 ? 7.323 2.346 9.602 1.00 98.19 85 PHE A O 1
ATOM 664 N N . ARG A 1 86 ? 7.434 4.523 10.125 1.00 97.25 86 ARG A N 1
ATOM 665 C CA . ARG A 1 86 ? 8.403 4.360 11.227 1.00 97.25 86 ARG A CA 1
ATOM 666 C C . ARG A 1 86 ? 7.818 3.633 12.441 1.00 97.25 86 ARG A C 1
ATOM 668 O O . ARG A 1 86 ? 8.582 3.174 13.285 1.00 97.25 86 ARG A O 1
ATOM 675 N N . CYS A 1 87 ? 6.493 3.540 12.530 1.00 96.81 87 CYS A N 1
ATOM 676 C CA . CYS A 1 87 ? 5.781 2.869 13.615 1.00 96.81 87 CYS A CA 1
ATOM 677 C C . CYS A 1 87 ? 5.540 1.375 13.345 1.00 96.81 87 CYS A C 1
ATOM 679 O O . CYS A 1 87 ? 4.972 0.689 14.193 1.00 96.81 87 CYS A O 1
ATOM 681 N N . LEU A 1 88 ? 5.919 0.873 12.167 1.00 97.88 88 LEU A N 1
ATOM 682 C CA . LEU A 1 88 ? 5.697 -0.514 11.773 1.00 97.88 88 LEU A CA 1
ATOM 683 C C . LEU A 1 88 ? 6.916 -1.375 12.091 1.00 97.88 88 LEU A C 1
ATOM 685 O O . LEU A 1 88 ? 8.063 -0.950 11.933 1.00 97.88 88 LEU A O 1
ATOM 689 N N . ASP A 1 89 ? 6.666 -2.624 12.482 1.00 97.44 89 ASP A N 1
ATOM 690 C CA . ASP A 1 89 ? 7.726 -3.620 12.477 1.00 97.44 89 ASP A CA 1
ATOM 691 C C . ASP A 1 89 ? 8.226 -3.872 11.042 1.00 97.44 89 ASP A C 1
ATOM 693 O O . ASP A 1 89 ? 7.561 -3.580 10.041 1.00 97.44 89 ASP A O 1
ATOM 697 N N . ARG A 1 90 ? 9.436 -4.427 10.934 1.00 98.12 90 ARG A N 1
ATOM 698 C CA . ARG A 1 90 ? 10.088 -4.646 9.638 1.00 98.12 90 ARG A CA 1
ATOM 699 C C . ARG A 1 90 ? 9.272 -5.548 8.710 1.00 98.12 90 ARG A C 1
ATOM 701 O O . ARG A 1 90 ? 9.336 -5.357 7.498 1.00 98.12 90 ARG A O 1
ATOM 708 N N . LYS A 1 91 ? 8.547 -6.534 9.248 1.00 98.12 91 LYS A N 1
ATOM 709 C CA . LYS A 1 91 ? 7.778 -7.465 8.420 1.00 98.12 91 LYS A CA 1
ATOM 710 C C . LYS A 1 91 ? 6.583 -6.744 7.803 1.00 98.12 91 LYS A C 1
ATOM 712 O O . LYS A 1 91 ? 6.411 -6.809 6.593 1.00 98.12 91 LYS A O 1
ATOM 717 N N . ILE A 1 92 ? 5.816 -6.025 8.615 1.00 98.56 92 ILE A N 1
ATOM 718 C CA . ILE A 1 92 ? 4.650 -5.263 8.171 1.00 98.56 92 ILE A CA 1
ATOM 719 C C . ILE A 1 92 ? 5.071 -4.180 7.180 1.00 98.56 92 ILE A C 1
ATOM 721 O O . ILE A 1 92 ? 4.430 -4.023 6.147 1.00 98.56 92 ILE A O 1
ATOM 725 N N . PHE A 1 93 ? 6.172 -3.468 7.443 1.00 98.69 93 PHE A N 1
ATOM 726 C CA . PHE A 1 93 ? 6.703 -2.493 6.491 1.00 98.69 93 PHE A CA 1
ATOM 727 C C . PHE A 1 93 ? 6.996 -3.128 5.123 1.00 98.69 93 PHE A C 1
ATOM 729 O O . PHE A 1 93 ? 6.572 -2.598 4.097 1.00 98.69 93 PHE A O 1
ATOM 736 N N . ASN A 1 94 ? 7.683 -4.274 5.098 1.00 98.75 94 ASN A N 1
ATOM 737 C CA . ASN A 1 94 ? 7.985 -4.979 3.851 1.00 98.75 94 ASN A CA 1
ATOM 738 C C . ASN A 1 94 ? 6.715 -5.454 3.133 1.00 98.75 94 ASN A C 1
ATOM 740 O O . ASN A 1 94 ? 6.640 -5.340 1.911 1.00 98.75 94 ASN A O 1
ATOM 744 N N . ASP A 1 95 ? 5.717 -5.935 3.878 1.00 98.88 95 ASP A N 1
ATOM 745 C CA . ASP A 1 95 ? 4.421 -6.307 3.313 1.00 98.88 95 ASP A CA 1
ATOM 746 C C . ASP A 1 95 ? 3.745 -5.072 2.676 1.00 98.88 95 ASP A C 1
ATOM 748 O O . ASP A 1 95 ? 3.291 -5.147 1.536 1.00 98.88 95 ASP A O 1
ATOM 752 N N . CYS A 1 96 ? 3.767 -3.899 3.326 1.00 98.75 96 CYS A N 1
ATOM 753 C CA . CYS A 1 96 ? 3.245 -2.657 2.737 1.00 98.75 96 CYS A CA 1
ATOM 754 C C . CYS A 1 96 ? 3.970 -2.282 1.436 1.00 98.75 96 CYS A C 1
ATOM 756 O O . CYS A 1 96 ? 3.332 -1.860 0.474 1.00 98.75 96 CYS A O 1
ATOM 758 N N . MET A 1 97 ? 5.294 -2.454 1.377 1.00 98.75 97 MET A N 1
ATOM 759 C CA . MET A 1 97 ? 6.066 -2.182 0.159 1.00 98.75 97 MET A CA 1
ATOM 760 C C . MET A 1 97 ? 5.739 -3.166 -0.967 1.00 98.75 97 MET A C 1
ATOM 762 O O . MET A 1 97 ? 5.656 -2.753 -2.120 1.00 98.75 97 MET A O 1
ATOM 766 N N . ALA A 1 98 ? 5.510 -4.443 -0.651 1.00 98.75 98 ALA A N 1
ATOM 767 C CA . ALA A 1 98 ? 5.086 -5.433 -1.638 1.00 98.75 98 ALA A CA 1
ATOM 768 C C . ALA A 1 98 ? 3.699 -5.102 -2.214 1.00 98.75 98 ALA A C 1
ATOM 770 O O . ALA A 1 98 ? 3.512 -5.170 -3.429 1.00 98.75 98 ALA A O 1
ATOM 771 N N . VAL A 1 99 ? 2.751 -4.676 -1.368 1.00 98.75 99 VAL A N 1
ATOM 772 C CA . VAL A 1 99 ? 1.439 -4.201 -1.836 1.00 98.75 99 VAL A CA 1
ATOM 773 C C . VAL A 1 99 ? 1.590 -2.962 -2.711 1.00 98.75 99 VAL A C 1
ATOM 775 O O . VAL A 1 99 ? 1.025 -2.929 -3.796 1.00 98.75 99 VAL A O 1
ATOM 778 N N . LEU A 1 100 ? 2.383 -1.971 -2.291 1.00 98.31 100 LEU A N 1
ATOM 779 C CA . LEU A 1 100 ? 2.594 -0.748 -3.070 1.00 98.31 100 LEU A CA 1
ATOM 780 C C . LEU A 1 100 ? 3.244 -1.036 -4.433 1.00 98.31 100 LEU A C 1
ATOM 782 O O . LEU A 1 100 ? 2.866 -0.437 -5.435 1.00 98.31 100 LEU A O 1
ATOM 786 N N . ALA A 1 101 ? 4.199 -1.968 -4.486 1.00 97.94 101 ALA A N 1
ATOM 787 C CA . ALA A 1 101 ? 4.830 -2.387 -5.735 1.00 97.94 101 ALA A CA 1
ATOM 788 C C . ALA A 1 101 ? 3.833 -3.060 -6.692 1.00 97.94 101 ALA A C 1
ATOM 790 O O . ALA A 1 101 ? 3.887 -2.819 -7.896 1.00 97.94 101 ALA A O 1
ATOM 791 N N . MET A 1 102 ? 2.910 -3.872 -6.167 1.00 97.94 102 MET A N 1
ATOM 792 C CA . MET A 1 102 ? 1.810 -4.440 -6.951 1.00 97.94 102 MET A CA 1
ATOM 793 C C . MET A 1 102 ? 0.823 -3.362 -7.417 1.00 97.94 102 MET A C 1
ATOM 795 O O . MET A 1 102 ? 0.441 -3.353 -8.585 1.00 97.94 102 MET A O 1
ATOM 799 N N . ASP A 1 103 ? 0.429 -2.451 -6.529 1.00 97.31 103 ASP A N 1
ATOM 800 C CA . ASP A 1 103 ? -0.593 -1.429 -6.789 1.00 97.31 103 ASP A CA 1
ATOM 801 C C . ASP A 1 103 ? -0.100 -0.297 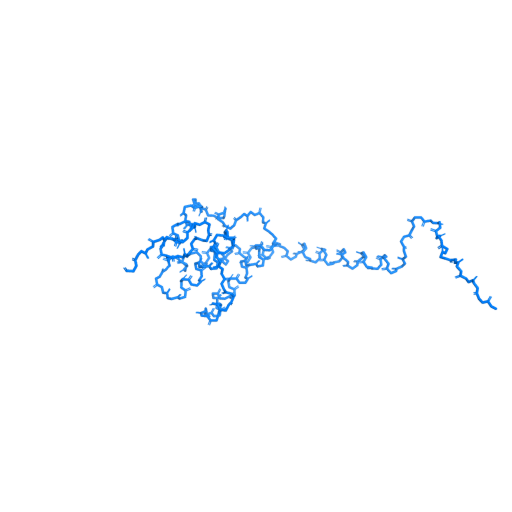-7.708 1.00 97.31 103 ASP A C 1
ATOM 803 O O . ASP A 1 103 ? -0.891 0.391 -8.342 1.00 97.31 103 ASP A O 1
ATOM 807 N N . TYR A 1 104 ? 1.220 -0.146 -7.867 1.00 95.88 104 TYR A N 1
ATOM 808 C CA . TYR A 1 104 ? 1.819 0.745 -8.867 1.00 95.88 104 TYR A CA 1
ATOM 809 C C . TYR A 1 104 ? 1.466 0.350 -10.316 1.00 95.88 104 TYR A C 1
ATOM 811 O O . TYR A 1 104 ? 1.438 1.206 -11.202 1.00 95.88 104 TYR A O 1
ATOM 819 N N . GLN A 1 105 ? 1.183 -0.934 -10.571 1.00 91.56 105 GLN A N 1
ATOM 820 C CA . GLN A 1 105 ? 0.728 -1.454 -11.868 1.00 91.56 105 GLN A CA 1
ATOM 821 C C . GLN A 1 105 ? -0.520 -2.329 -11.671 1.00 91.56 105 GLN A C 1
ATOM 823 O O . GLN A 1 105 ? -0.452 -3.559 -11.825 1.00 91.56 105 GLN A O 1
ATOM 828 N N . PRO A 1 106 ? -1.658 -1.709 -11.306 1.00 89.75 106 PRO A N 1
ATOM 829 C CA . PRO A 1 106 ? -2.798 -2.429 -10.767 1.00 89.75 106 PRO A CA 1
ATOM 830 C C . PRO A 1 106 ? -3.466 -3.280 -11.849 1.00 89.75 106 PRO A C 1
ATOM 832 O O . PRO A 1 106 ? -3.705 -2.836 -12.971 1.00 89.75 106 PRO A O 1
ATOM 835 N N . GLU A 1 107 ? -3.779 -4.527 -11.504 1.00 94.44 107 GLU A N 1
ATOM 836 C CA . GLU A 1 107 ? -4.672 -5.383 -12.299 1.00 94.44 107 GLU A CA 1
ATOM 837 C C . GLU A 1 107 ? -6.146 -5.087 -11.993 1.00 94.44 107 GLU A C 1
ATOM 839 O O . GLU A 1 107 ? -7.003 -5.156 -12.870 1.00 94.44 107 GLU A O 1
ATOM 844 N N . GLN A 1 108 ? -6.417 -4.714 -10.746 1.00 96.12 108 GLN A N 1
ATOM 845 C CA . GLN A 1 108 ? -7.694 -4.252 -10.228 1.00 96.12 108 GLN A CA 1
ATOM 846 C C . GLN A 1 108 ? -7.439 -3.467 -8.937 1.00 96.12 108 GLN A C 1
ATOM 848 O O . GLN A 1 108 ? -6.358 -3.561 -8.351 1.00 96.12 108 GLN A O 1
ATOM 853 N N . GLU A 1 109 ? -8.448 -2.735 -8.481 1.00 96.56 109 GLU A N 1
ATOM 854 C CA . GLU A 1 109 ? -8.410 -1.994 -7.220 1.00 96.56 109 GLU A CA 1
ATOM 855 C C . GLU A 1 109 ? -8.189 -2.921 -6.005 1.00 96.56 109 GLU A C 1
ATOM 857 O O . GLU A 1 109 ? -8.685 -4.052 -5.984 1.00 96.56 109 GLU A O 1
ATOM 862 N N . VAL A 1 110 ? -7.513 -2.437 -4.955 1.00 97.19 110 VAL A N 1
ATOM 863 C CA . VAL A 1 110 ? -7.142 -3.237 -3.764 1.00 97.19 110 VAL A CA 1
ATOM 864 C C . VAL A 1 110 ? -8.324 -3.930 -3.073 1.00 97.19 110 VAL A C 1
ATOM 866 O O . VAL A 1 110 ? -8.208 -5.074 -2.633 1.00 97.19 110 VAL A O 1
ATOM 869 N N . GLN A 1 111 ? -9.487 -3.282 -3.020 1.00 96.88 111 GLN A N 1
ATOM 870 C CA . GLN A 1 111 ? -10.715 -3.854 -2.467 1.00 96.88 111 GLN A CA 1
ATOM 871 C C . GLN A 1 111 ? -11.275 -4.996 -3.325 1.00 96.88 111 GLN A C 1
ATOM 873 O O . GLN A 1 111 ? -11.987 -5.853 -2.812 1.00 96.88 111 GLN A O 1
ATOM 878 N N . GLY A 1 112 ? -10.953 -5.035 -4.620 1.00 97.75 112 GLY A N 1
ATOM 879 C CA . GLY A 1 112 ? -11.418 -6.064 -5.552 1.00 97.75 112 GLY A CA 1
ATOM 880 C C . GLY A 1 112 ? -10.821 -7.449 -5.290 1.00 97.75 112 GLY A C 1
ATOM 881 O O . GLY A 1 112 ? -11.350 -8.443 -5.779 1.00 97.75 112 GLY A O 1
ATOM 882 N N . TYR A 1 113 ? -9.751 -7.544 -4.493 1.00 97.38 113 TYR A N 1
ATOM 883 C CA . TYR A 1 113 ? -9.149 -8.827 -4.108 1.00 97.38 113 TYR A CA 1
ATOM 884 C C . TYR A 1 113 ? -9.892 -9.541 -2.969 1.00 97.38 113 TYR A C 1
ATOM 886 O O . TYR A 1 113 ? -9.515 -10.658 -2.610 1.00 97.38 113 TYR A O 1
ATOM 894 N N . PHE A 1 114 ? -10.932 -8.922 -2.402 1.00 97.50 114 PHE A N 1
ATOM 895 C CA . PHE A 1 114 ? -11.674 -9.452 -1.262 1.00 97.50 114 PHE A CA 1
ATOM 896 C C . PHE A 1 114 ? -13.175 -9.456 -1.522 1.00 97.50 114 PHE A C 1
ATOM 898 O O . PHE A 1 114 ? -13.734 -8.530 -2.113 1.00 97.50 114 PHE A O 1
ATOM 905 N N . GLU A 1 115 ? -13.841 -10.490 -1.015 1.00 96.69 115 GLU A N 1
ATOM 906 C CA . GLU A 1 115 ? -15.297 -10.532 -0.983 1.00 96.69 115 GLU A CA 1
ATOM 907 C C . GLU A 1 115 ? -15.829 -9.364 -0.143 1.00 96.69 115 GLU A C 1
ATOM 909 O O . GLU A 1 115 ? -15.315 -9.073 0.938 1.00 96.69 115 GLU A O 1
ATOM 914 N N . ASP A 1 116 ? -16.830 -8.656 -0.674 1.00 94.94 116 ASP A N 1
ATOM 915 C CA . ASP A 1 116 ? -17.394 -7.453 -0.054 1.00 94.94 116 ASP A CA 1
ATOM 916 C C . ASP A 1 116 ? -16.357 -6.359 0.291 1.00 94.94 116 ASP A C 1
ATOM 918 O O . ASP A 1 116 ? -16.577 -5.542 1.192 1.00 94.94 116 ASP A O 1
ATOM 922 N N . GLY A 1 117 ? -15.240 -6.288 -0.445 1.00 94.12 117 GLY A N 1
ATOM 923 C CA . GLY A 1 117 ? -14.113 -5.407 -0.125 1.00 94.12 117 GLY A CA 1
ATOM 924 C C . GLY A 1 117 ? -14.492 -3.937 0.077 1.00 94.12 117 GLY A C 1
ATOM 925 O O . GLY A 1 117 ? -14.014 -3.301 1.011 1.00 94.12 117 GLY A O 1
ATOM 926 N N . GLY A 1 118 ? -15.436 -3.395 -0.699 1.00 95.19 118 GLY A N 1
ATOM 927 C CA . GLY A 1 118 ? -15.932 -2.033 -0.462 1.00 95.19 118 GLY A CA 1
ATOM 928 C C . GLY A 1 118 ? -16.456 -1.841 0.969 1.00 95.19 118 GLY A C 1
ATOM 929 O O . GLY A 1 118 ? -16.074 -0.897 1.654 1.00 95.19 118 GLY A O 1
ATOM 930 N N . ARG A 1 119 ? -17.262 -2.782 1.480 1.00 97.62 119 ARG A N 1
ATOM 931 C CA . ARG A 1 119 ? -17.784 -2.726 2.855 1.00 97.62 119 ARG A CA 1
ATOM 932 C C . ARG A 1 119 ? -16.670 -2.872 3.886 1.00 97.62 119 ARG A C 1
ATOM 934 O O . ARG A 1 119 ? -16.694 -2.166 4.892 1.00 97.62 119 ARG A O 1
ATOM 941 N N . VAL A 1 120 ? -15.710 -3.761 3.633 1.00 97.75 120 VAL A N 1
ATOM 942 C CA . VAL A 1 120 ? -14.564 -3.998 4.522 1.00 97.75 120 VAL A CA 1
ATOM 943 C C . VAL A 1 120 ? -13.733 -2.724 4.697 1.00 97.75 120 VAL A C 1
ATOM 945 O O . VAL A 1 120 ? -13.444 -2.339 5.828 1.00 97.75 120 VAL A O 1
ATOM 948 N N . TRP A 1 121 ? -13.414 -2.020 3.609 1.00 97.88 121 TRP A N 1
ATOM 949 C CA . TRP A 1 121 ? -12.633 -0.781 3.667 1.00 97.88 121 TRP A CA 1
ATOM 950 C C . TRP A 1 121 ? -13.410 0.362 4.326 1.00 97.88 121 TRP A C 1
ATOM 952 O O . TRP A 1 121 ? -12.861 1.080 5.161 1.00 97.88 121 TRP A O 1
ATOM 962 N N . GLU A 1 122 ? -14.706 0.510 4.033 1.00 97.62 122 GLU A N 1
ATOM 963 C CA . GLU A 1 122 ? -15.537 1.504 4.726 1.00 97.62 122 GLU A CA 1
ATOM 964 C C . GLU A 1 122 ? -15.642 1.233 6.233 1.00 97.62 122 GLU A C 1
ATOM 966 O O . GLU A 1 122 ? -15.701 2.177 7.024 1.00 97.62 122 GLU A O 1
ATOM 971 N N . GLN A 1 123 ? -15.688 -0.036 6.645 1.00 97.88 123 GLN A N 1
ATOM 972 C CA . GLN A 1 123 ? -15.710 -0.397 8.060 1.00 97.88 123 GLN A CA 1
ATOM 973 C C . GLN A 1 123 ? -14.369 -0.081 8.725 1.00 97.88 123 GLN A C 1
ATOM 975 O O . GLN A 1 123 ? -14.350 0.550 9.777 1.00 97.88 123 GLN A O 1
ATOM 980 N N . LEU A 1 124 ? -13.259 -0.389 8.054 1.00 97.31 124 LEU A N 1
ATOM 981 C CA . LEU A 1 124 ? -11.915 -0.101 8.540 1.00 97.31 124 LEU A CA 1
ATOM 982 C C . LEU A 1 124 ? -11.696 1.398 8.818 1.00 97.31 124 LEU A C 1
ATOM 984 O O . LEU A 1 124 ? -11.109 1.768 9.836 1.00 97.31 124 LEU A O 1
ATOM 988 N N . ALA A 1 125 ? -12.215 2.272 7.948 1.00 97.62 125 ALA A N 1
ATOM 989 C CA . ALA A 1 125 ? -12.172 3.719 8.159 1.00 97.62 125 ALA A CA 1
ATOM 990 C C . ALA A 1 125 ? -12.942 4.158 9.418 1.00 97.62 125 ALA A C 1
ATOM 992 O O . ALA A 1 125 ? -12.488 5.053 10.134 1.00 97.62 125 ALA A O 1
ATOM 993 N N . LYS A 1 126 ? -14.089 3.524 9.702 1.00 97.00 126 LYS A N 1
ATOM 994 C CA . LYS A 1 126 ? -14.902 3.798 10.898 1.00 97.00 126 LYS A CA 1
ATOM 995 C C . LYS A 1 126 ? -14.227 3.287 12.164 1.00 97.00 126 LYS A C 1
ATOM 997 O O . LYS A 1 126 ? -14.148 4.039 13.131 1.00 97.00 126 LYS A O 1
ATOM 1002 N N . ASP A 1 127 ? -13.725 2.055 12.141 1.00 97.00 127 ASP A N 1
ATOM 1003 C CA . ASP A 1 127 ? -13.121 1.392 13.303 1.00 97.00 127 ASP A CA 1
ATOM 1004 C C . ASP A 1 127 ? -11.931 2.190 13.847 1.00 97.00 127 ASP A C 1
ATOM 1006 O O . ASP A 1 127 ? -11.785 2.365 15.055 1.00 97.00 127 ASP A O 1
ATOM 1010 N N . TRP A 1 128 ? -11.121 2.755 12.949 1.00 96.94 128 TRP A N 1
ATOM 1011 C CA . TRP A 1 128 ? -9.957 3.569 13.306 1.00 96.94 128 TRP A CA 1
ATOM 1012 C C . TRP A 1 128 ? -10.217 5.073 13.372 1.00 96.94 128 TRP A C 1
ATOM 1014 O O . TRP A 1 128 ? -9.283 5.838 13.637 1.00 96.94 128 TRP A O 1
ATOM 1024 N N . ASN A 1 129 ? -11.459 5.502 13.125 1.00 96.00 129 ASN A N 1
ATOM 1025 C CA . ASN A 1 129 ? -11.851 6.906 13.026 1.00 96.00 129 ASN A CA 1
ATOM 1026 C C . ASN A 1 129 ? -10.884 7.717 12.135 1.00 96.00 129 ASN A C 1
ATOM 1028 O O . ASN A 1 129 ? -10.382 8.777 12.521 1.00 96.00 129 ASN A O 1
ATOM 1032 N N . ILE A 1 130 ? -10.553 7.173 10.960 1.00 95.62 130 ILE A N 1
ATOM 1033 C CA . ILE A 1 130 ? -9.676 7.842 9.994 1.00 95.62 130 ILE A CA 1
ATOM 1034 C C . ILE A 1 130 ? -10.453 8.978 9.332 1.00 95.62 130 ILE A C 1
ATOM 1036 O O . ILE A 1 130 ? -11.577 8.792 8.865 1.00 95.62 130 ILE A O 1
ATOM 1040 N N . THR A 1 131 ? -9.842 10.162 9.281 1.00 95.00 131 THR A N 1
ATOM 1041 C CA . THR A 1 131 ? -10.453 11.352 8.687 1.00 95.00 131 THR A CA 1
ATOM 1042 C C . THR A 1 131 ? -10.818 11.112 7.225 1.00 95.00 131 THR A C 1
ATOM 1044 O O . THR A 1 131 ? -9.958 10.836 6.390 1.00 95.00 131 THR A O 1
ATOM 1047 N N . ASP A 1 132 ? -12.102 11.281 6.922 1.00 95.06 132 ASP A N 1
ATOM 1048 C CA . ASP A 1 132 ? -12.644 11.301 5.569 1.00 95.06 132 ASP A CA 1
ATOM 1049 C C . ASP A 1 132 ? -12.596 12.738 5.026 1.00 95.06 132 ASP A C 1
ATOM 1051 O O . ASP A 1 132 ? -13.466 13.558 5.322 1.00 95.06 132 ASP A O 1
ATOM 1055 N N . TYR A 1 133 ? -11.575 13.045 4.225 1.00 93.56 133 TYR A N 1
ATOM 1056 C CA . TYR A 1 133 ? -11.348 14.378 3.656 1.00 93.56 133 TYR A CA 1
ATOM 1057 C C . TYR A 1 133 ? -12.302 14.735 2.508 1.00 93.56 133 TYR A C 1
ATOM 1059 O O . TYR A 1 133 ? -12.290 15.872 2.040 1.00 93.56 133 TYR A O 1
ATOM 1067 N N . SER A 1 134 ? -13.142 13.799 2.050 1.00 91.44 134 SER A N 1
ATOM 1068 C CA . SER A 1 134 ? -14.215 14.128 1.101 1.00 91.44 134 SER A CA 1
ATOM 1069 C C . SER A 1 134 ? -15.393 14.829 1.782 1.00 91.44 134 SER A C 1
ATOM 1071 O O . SER A 1 134 ? -16.204 15.476 1.119 1.00 91.44 134 SER A O 1
ATOM 1073 N N . ARG A 1 135 ? -15.488 14.718 3.113 1.00 83.44 135 ARG A N 1
ATOM 1074 C CA . ARG A 1 135 ? -16.535 15.352 3.909 1.00 83.44 135 ARG A CA 1
ATOM 1075 C C . ARG A 1 135 ? -16.040 16.700 4.433 1.00 83.44 135 ARG A C 1
ATOM 1077 O O . ARG A 1 135 ? -14.887 16.809 4.850 1.00 83.44 135 ARG A O 1
ATOM 1084 N N . PRO A 1 136 ? -16.899 17.734 4.460 1.00 73.00 136 PRO A N 1
ATOM 1085 C CA . PRO A 1 136 ? -16.562 18.968 5.152 1.00 73.00 136 PRO A CA 1
ATOM 1086 C C . PRO A 1 136 ? -16.264 18.657 6.629 1.00 73.00 136 PRO A C 1
ATOM 1088 O O . PRO A 1 136 ? -16.884 17.740 7.185 1.00 73.00 136 PRO A O 1
ATOM 1091 N N . PRO A 1 137 ? -15.347 19.400 7.278 1.00 66.69 137 PRO A N 1
ATOM 1092 C CA . PRO A 1 137 ? -15.073 19.215 8.695 1.00 66.69 137 PRO A CA 1
ATOM 1093 C C . PRO A 1 137 ? -16.395 19.260 9.458 1.00 66.69 137 PRO A C 1
ATOM 1095 O O . PRO A 1 137 ? -17.175 20.202 9.296 1.00 66.69 137 PRO A O 1
ATOM 1098 N N . SER A 1 138 ? -16.681 18.237 10.264 1.00 61.38 138 SER A N 1
ATOM 1099 C CA . SER A 1 138 ? -17.853 18.289 11.130 1.00 61.38 138 SER A CA 1
ATOM 1100 C C . SER A 1 138 ? -17.709 19.520 12.022 1.00 61.38 138 SER A C 1
ATOM 1102 O O . SER A 1 138 ? -16.712 19.625 12.739 1.00 61.38 138 SER A O 1
ATOM 1104 N N . ASN A 1 139 ? -18.684 20.434 11.989 1.00 56.56 139 ASN A N 1
ATOM 1105 C CA . ASN A 1 139 ? -18.800 21.551 12.930 1.00 56.56 139 ASN A CA 1
ATOM 1106 C C . ASN A 1 139 ? -19.087 21.003 14.342 1.00 56.56 139 ASN A C 1
ATOM 1108 O O . ASN A 1 139 ? -20.182 21.154 14.880 1.00 56.56 139 ASN A O 1
ATOM 1112 N N . GLY A 1 140 ? -18.119 20.308 14.933 1.00 53.34 140 GLY A N 1
ATOM 1113 C CA . GLY A 1 140 ? -18.145 19.884 16.319 1.00 53.34 140 GLY A CA 1
ATOM 1114 C C . GLY A 1 140 ? -17.848 21.100 17.179 1.00 53.34 140 GLY A C 1
ATOM 1115 O O . GLY A 1 140 ? -16.696 21.518 17.290 1.00 53.34 140 GLY A O 1
ATOM 1116 N N . LYS A 1 141 ? -18.900 21.703 17.742 1.00 46.66 141 LYS A N 1
ATOM 1117 C CA . LYS A 1 141 ? -18.762 22.641 18.858 1.00 46.66 141 LYS A CA 1
ATOM 1118 C C . LYS A 1 141 ? -17.961 21.941 19.962 1.00 46.66 141 LYS A C 1
ATOM 1120 O O . LYS A 1 141 ? -18.292 20.811 20.317 1.00 46.66 141 LYS A O 1
ATOM 1125 N N . LYS A 1 142 ? -16.900 22.613 20.414 1.00 42.91 142 LYS A N 1
ATOM 1126 C CA . LYS A 1 142 ? -16.140 22.259 21.619 1.00 42.91 142 LYS A CA 1
ATOM 1127 C C . LYS A 1 142 ? -17.044 22.243 22.844 1.00 42.91 142 LYS A C 1
ATOM 1129 O O . LYS A 1 142 ? -17.988 23.068 22.865 1.00 42.91 142 LYS A O 1
#

Organism: NCBI:txid1381557

Radius of gyration: 23.6 Å; chains: 1; bounding box: 51×49×67 Å